Protein AF-A0A951BDI0-F1 (afdb_monomer)

Sequence (174 aa):
AATGQIALEPLALFLIIFLWTPAHFWALALNRRDDYARAGVPMLPVVAGRAATTWQILVYSVLLVLASELPWALGFAGVIYGVIAAICGALFLLLAHQLNKSGANRLAAHRLFLFSISYLFVLFAALLIDHGGGSFPRTPAPHAGRSGGRVHAEALPGTVRGASGLPNLSTREV

Structure (mmCIF, N/CA/C/O backbone):
data_AF-A0A951BDI0-F1
#
_entry.id   AF-A0A951BDI0-F1
#
loop_
_atom_site.group_PDB
_atom_site.id
_atom_site.type_symbol
_atom_site.label_atom_id
_atom_site.label_alt_id
_atom_site.label_comp_id
_atom_site.label_asym_id
_atom_site.label_entity_id
_atom_site.label_seq_id
_atom_site.pdbx_PDB_ins_code
_atom_site.Cartn_x
_atom_site.Cartn_y
_atom_site.Cartn_z
_atom_site.occupancy
_atom_site.B_iso_or_equiv
_atom_site.auth_seq_id
_atom_site.auth_comp_id
_atom_site.auth_asym_id
_atom_site.auth_atom_id
_atom_site.pdbx_PDB_model_num
ATOM 1 N N . ALA A 1 1 ? 6.301 24.844 -25.151 1.00 37.22 1 ALA A N 1
ATOM 2 C CA . ALA A 1 1 ? 4.945 24.291 -24.979 1.00 37.22 1 ALA A CA 1
ATOM 3 C C . ALA A 1 1 ? 5.070 23.005 -24.177 1.00 37.22 1 ALA A C 1
ATOM 5 O O . ALA A 1 1 ? 5.854 22.155 -24.578 1.00 37.22 1 ALA A O 1
ATOM 6 N N . ALA A 1 2 ? 4.392 22.894 -23.032 1.00 43.22 2 ALA A N 1
ATOM 7 C CA . ALA A 1 2 ? 4.310 21.632 -22.301 1.00 43.22 2 ALA A CA 1
ATOM 8 C C . ALA A 1 2 ? 3.505 20.660 -23.171 1.00 43.22 2 ALA A C 1
ATOM 10 O O . ALA A 1 2 ? 2.334 20.903 -23.453 1.00 43.22 2 ALA A O 1
ATOM 11 N N . THR A 1 3 ? 4.167 19.643 -23.708 1.00 46.47 3 THR A N 1
ATOM 12 C CA . THR A 1 3 ? 3.560 18.635 -24.576 1.00 46.47 3 THR A CA 1
ATOM 13 C C . THR A 1 3 ? 2.371 17.999 -23.867 1.00 46.47 3 THR A C 1
ATOM 15 O O . THR A 1 3 ? 2.527 17.393 -22.813 1.00 46.47 3 THR A O 1
ATOM 18 N N . GLY A 1 4 ? 1.184 18.123 -24.466 1.00 53.56 4 GLY A N 1
ATOM 19 C CA . GLY A 1 4 ? -0.064 17.467 -24.062 1.00 53.56 4 GLY A CA 1
ATOM 20 C C . GLY A 1 4 ? -0.060 15.953 -24.287 1.00 53.56 4 GLY A C 1
ATOM 21 O O . GLY A 1 4 ? -1.068 15.389 -24.696 1.00 53.56 4 GLY A O 1
ATOM 22 N N . GLN A 1 5 ? 1.075 15.301 -24.048 1.00 51.34 5 GLN A N 1
ATOM 23 C CA . GLN A 1 5 ? 1.160 13.861 -23.886 1.00 51.34 5 GLN A CA 1
ATOM 24 C C . GLN A 1 5 ? 1.387 13.624 -22.404 1.00 51.34 5 GLN A C 1
ATOM 26 O O . GLN A 1 5 ? 2.426 13.996 -21.864 1.00 51.34 5 GLN A O 1
ATOM 31 N N . ILE A 1 6 ? 0.383 13.069 -21.731 1.00 56.72 6 ILE A N 1
ATOM 32 C CA . ILE A 1 6 ? 0.541 12.589 -20.363 1.00 56.72 6 ILE A CA 1
ATOM 33 C C . ILE A 1 6 ? 1.615 11.504 -20.435 1.00 56.72 6 ILE A C 1
ATOM 35 O O . ILE A 1 6 ? 1.340 10.392 -20.880 1.00 56.72 6 ILE A O 1
ATOM 39 N N . ALA A 1 7 ? 2.851 11.845 -20.071 1.00 72.00 7 ALA A N 1
ATOM 40 C CA . ALA A 1 7 ? 3.895 10.851 -19.923 1.00 72.00 7 ALA A CA 1
ATOM 41 C C . ALA A 1 7 ? 3.408 9.864 -18.853 1.00 72.00 7 ALA A C 1
ATOM 43 O O . ALA A 1 7 ? 3.087 10.250 -17.725 1.00 72.00 7 ALA A O 1
ATOM 44 N N . LEU A 1 8 ? 3.264 8.596 -19.241 1.00 80.81 8 LEU A N 1
ATOM 45 C CA . LEU A 1 8 ? 2.748 7.540 -18.365 1.00 80.81 8 LEU A CA 1
ATOM 46 C C . LEU A 1 8 ? 3.679 7.304 -17.161 1.00 80.81 8 LEU A C 1
ATOM 48 O O . LEU A 1 8 ? 3.227 6.847 -16.115 1.00 80.81 8 LEU A O 1
ATOM 52 N N . GLU A 1 9 ? 4.947 7.695 -17.290 1.00 80.06 9 GLU A N 1
ATOM 53 C CA . GLU A 1 9 ? 5.981 7.668 -16.253 1.00 80.06 9 GLU A CA 1
ATOM 54 C C . GLU A 1 9 ? 5.590 8.495 -14.999 1.00 80.06 9 GLU A C 1
ATOM 56 O O . GLU A 1 9 ? 5.376 7.885 -13.946 1.00 80.06 9 GLU A O 1
ATOM 61 N N . PRO A 1 10 ? 5.405 9.839 -15.050 1.00 85.31 10 PRO A N 1
ATOM 62 C CA . PRO A 1 10 ? 4.902 10.614 -13.913 1.00 85.31 10 PRO A CA 1
ATOM 63 C C . PRO A 1 10 ? 3.567 10.122 -13.356 1.00 85.31 10 PRO A C 1
ATOM 65 O O . PRO A 1 10 ? 3.342 10.213 -12.150 1.00 85.31 10 PRO A O 1
ATOM 68 N N . LEU A 1 11 ? 2.677 9.611 -14.213 1.00 87.56 11 LEU A N 1
ATOM 69 C CA . LEU A 1 11 ? 1.366 9.123 -13.787 1.00 87.56 11 LEU A CA 1
ATOM 70 C C . LEU A 1 11 ? 1.485 7.858 -12.926 1.00 87.56 11 LEU A C 1
ATOM 72 O O . LEU A 1 11 ? 0.799 7.749 -11.909 1.00 87.56 11 LEU A O 1
ATOM 76 N N . ALA A 1 12 ? 2.376 6.932 -13.288 1.00 86.88 12 ALA A N 1
ATOM 77 C CA . ALA A 1 12 ? 2.647 5.739 -12.492 1.00 86.88 12 ALA A CA 1
ATOM 78 C C . ALA A 1 12 ? 3.231 6.106 -11.117 1.00 86.88 12 ALA A C 1
ATOM 80 O O . ALA A 1 12 ? 2.750 5.623 -10.093 1.00 86.88 12 ALA A O 1
ATOM 81 N N . LEU A 1 13 ? 4.206 7.022 -11.071 1.00 87.06 13 LEU A N 1
ATOM 82 C CA . LEU A 1 13 ? 4.796 7.495 -9.810 1.00 87.06 13 LEU A CA 1
ATOM 83 C C . LEU A 1 13 ? 3.769 8.219 -8.933 1.00 87.06 13 LEU A C 1
ATOM 85 O O . LEU A 1 13 ? 3.711 7.990 -7.721 1.00 87.06 13 LEU A O 1
ATOM 89 N N . PHE A 1 14 ? 2.924 9.051 -9.547 1.00 89.81 14 PHE A N 1
ATOM 90 C CA . PHE A 1 14 ? 1.808 9.697 -8.869 1.00 89.81 14 PHE A CA 1
ATOM 91 C C . PHE A 1 14 ? 0.864 8.664 -8.246 1.00 89.81 14 PHE A C 1
ATOM 93 O O . PHE A 1 14 ? 0.521 8.789 -7.072 1.00 89.81 14 PHE A O 1
ATOM 100 N N . LEU A 1 15 ? 0.492 7.619 -8.992 1.00 90.31 15 LEU A N 1
ATOM 101 C CA . LEU A 1 15 ? -0.395 6.563 -8.507 1.00 90.31 15 LEU A CA 1
ATOM 102 C C . LEU A 1 15 ? 0.221 5.786 -7.333 1.00 90.31 15 LEU A C 1
ATOM 104 O O . LEU A 1 15 ? -0.471 5.532 -6.346 1.00 90.31 15 LEU A O 1
ATOM 108 N N . ILE A 1 16 ? 1.517 5.462 -7.403 1.00 90.12 16 ILE A N 1
ATOM 109 C CA . ILE A 1 16 ? 2.249 4.789 -6.318 1.00 90.12 16 ILE A CA 1
ATOM 110 C C . ILE A 1 16 ? 2.187 5.627 -5.037 1.00 90.12 16 ILE A C 1
ATOM 112 O O . ILE A 1 16 ? 1.784 5.119 -3.991 1.00 90.12 16 ILE A O 1
ATOM 116 N N . ILE A 1 17 ? 2.534 6.916 -5.108 1.00 91.00 17 ILE A N 1
ATOM 117 C CA . ILE A 1 17 ? 2.498 7.805 -3.938 1.00 91.00 17 ILE A CA 1
ATOM 118 C C . ILE A 1 17 ? 1.073 7.971 -3.416 1.00 91.00 17 ILE A C 1
ATOM 120 O O . ILE A 1 17 ? 0.842 7.837 -2.214 1.00 91.00 17 ILE A O 1
ATOM 124 N N . PHE A 1 18 ? 0.117 8.201 -4.315 1.00 91.12 18 PHE A N 1
ATOM 125 C CA . PHE A 1 18 ? -1.283 8.397 -3.967 1.00 91.12 18 PHE A CA 1
ATOM 126 C C . PHE A 1 18 ? -1.882 7.190 -3.239 1.00 91.12 18 PHE A C 1
ATOM 128 O O . PHE A 1 18 ? -2.622 7.372 -2.276 1.00 91.12 18 PHE A O 1
ATOM 135 N N . LEU A 1 19 ? -1.556 5.964 -3.657 1.00 90.12 19 LEU A N 1
ATOM 136 C CA . LEU A 1 19 ? -2.021 4.738 -2.998 1.00 90.12 19 LEU A CA 1
ATOM 137 C C . LEU A 1 19 ? -1.240 4.425 -1.715 1.00 90.12 19 LEU A C 1
ATOM 139 O O . LEU A 1 19 ? -1.809 3.891 -0.760 1.00 90.12 19 LEU A O 1
ATOM 143 N N . TRP A 1 20 ? 0.044 4.780 -1.666 1.00 90.81 20 TRP A N 1
ATOM 144 C CA . TRP A 1 20 ? 0.897 4.582 -0.495 1.00 90.81 20 TRP A CA 1
ATOM 145 C C . TRP A 1 20 ? 0.483 5.463 0.690 1.00 90.81 20 TRP A C 1
ATOM 147 O O . TRP A 1 20 ? 0.426 4.979 1.822 1.00 90.81 20 TRP A O 1
ATOM 157 N N . THR A 1 21 ? 0.158 6.735 0.447 1.00 89.12 21 THR A N 1
ATOM 158 C CA . THR A 1 21 ? -0.196 7.708 1.492 1.00 89.12 21 THR A CA 1
ATOM 159 C C . THR A 1 21 ? -1.328 7.239 2.427 1.00 89.12 21 THR A C 1
ATOM 161 O O . THR A 1 21 ? -1.107 7.216 3.643 1.00 89.12 21 THR A O 1
ATOM 164 N N . PRO A 1 22 ? -2.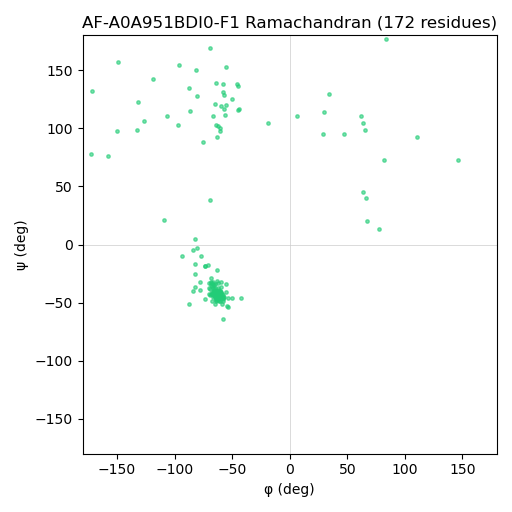518 6.830 1.939 1.00 84.31 22 PRO A N 1
ATOM 165 C CA . PRO A 1 22 ? -3.601 6.371 2.805 1.00 84.31 22 PRO A CA 1
ATOM 166 C C . PRO A 1 22 ? -3.234 5.085 3.554 1.00 84.31 22 PRO A C 1
ATOM 168 O O . PRO A 1 22 ? -3.424 5.021 4.769 1.00 84.31 22 PRO A O 1
ATOM 171 N N . ALA A 1 23 ? -2.628 4.096 2.883 1.00 84.44 23 ALA A N 1
ATOM 172 C CA . ALA A 1 23 ? -2.215 2.843 3.522 1.00 84.44 23 ALA A CA 1
ATOM 173 C C . ALA A 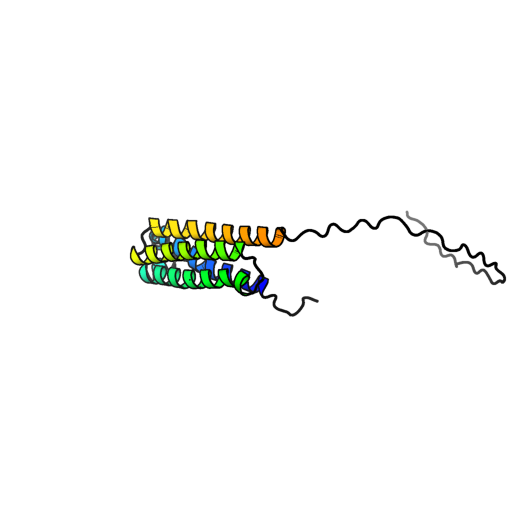1 23 ? -1.220 3.078 4.675 1.00 84.44 23 ALA A C 1
ATOM 175 O O . ALA A 1 23 ? -1.351 2.492 5.754 1.00 84.44 23 ALA A O 1
ATOM 176 N N . HIS A 1 24 ? -0.254 3.974 4.465 1.00 86.69 24 HIS A N 1
ATOM 177 C CA . HIS A 1 24 ? 0.757 4.342 5.450 1.00 86.69 24 HIS A CA 1
ATOM 178 C C . HIS A 1 24 ? 0.161 5.098 6.646 1.00 86.69 24 HIS A C 1
ATOM 180 O O . HIS A 1 24 ? 0.405 4.733 7.803 1.00 86.69 24 HIS A O 1
ATOM 186 N N . PHE A 1 25 ? -0.659 6.123 6.393 1.00 87.19 25 PHE A N 1
ATOM 187 C CA . PHE A 1 25 ? -1.272 6.904 7.468 1.00 87.19 25 PHE A CA 1
ATOM 188 C C . PHE A 1 25 ? -2.232 6.075 8.314 1.00 87.19 25 PHE A C 1
ATOM 190 O O . PHE A 1 25 ? -2.251 6.221 9.538 1.00 87.19 25 PHE A O 1
ATOM 197 N N . TRP A 1 26 ? -2.992 5.167 7.707 1.00 86.69 26 TRP A N 1
ATOM 198 C CA . TRP A 1 26 ? -3.885 4.291 8.458 1.00 86.69 26 TRP A CA 1
ATOM 199 C C . TRP A 1 26 ? -3.132 3.293 9.331 1.00 86.69 26 TRP A C 1
ATOM 201 O O . TRP A 1 26 ? -3.560 3.049 10.460 1.00 86.69 26 TRP A O 1
ATOM 211 N N . ALA A 1 27 ? -1.983 2.779 8.879 1.00 85.62 27 ALA A N 1
ATOM 212 C CA . ALA A 1 27 ? -1.119 1.943 9.711 1.00 85.62 27 ALA A CA 1
ATOM 213 C C . ALA A 1 27 ? -0.591 2.711 10.942 1.00 85.62 27 ALA A C 1
ATOM 215 O O . ALA A 1 27 ? -0.623 2.186 12.061 1.00 85.62 27 ALA A O 1
ATOM 216 N N . LEU A 1 28 ? -0.185 3.976 10.769 1.00 86.19 28 LEU A N 1
ATOM 217 C CA . LEU A 1 28 ? 0.223 4.849 11.877 1.00 86.19 28 LEU A CA 1
ATOM 218 C C . LEU A 1 28 ? -0.939 5.139 12.839 1.00 86.19 28 LEU A C 1
ATOM 220 O O . LEU A 1 28 ? -0.778 5.052 14.061 1.00 86.19 28 LEU A O 1
ATOM 224 N N . ALA A 1 29 ? -2.114 5.445 12.289 1.00 85.31 29 ALA A N 1
ATOM 225 C CA . ALA A 1 29 ? -3.324 5.711 13.056 1.00 85.31 29 ALA A CA 1
ATOM 226 C C . ALA A 1 29 ? -3.767 4.485 13.870 1.00 85.31 29 ALA A C 1
ATOM 228 O O . ALA A 1 29 ? -4.252 4.633 14.989 1.00 85.31 29 ALA A O 1
ATOM 229 N N . LEU A 1 30 ? -3.542 3.272 13.356 1.00 85.00 30 LEU A N 1
ATOM 230 C CA . LEU A 1 30 ? -3.765 2.024 14.086 1.00 85.00 30 LEU A CA 1
ATOM 231 C C . LEU A 1 30 ? -2.835 1.909 15.306 1.00 85.00 30 LEU A C 1
ATOM 233 O O . LEU A 1 30 ? -3.270 1.515 16.388 1.00 85.00 30 LEU A O 1
ATOM 237 N N . ASN A 1 31 ? -1.558 2.267 15.134 1.00 84.69 31 ASN A N 1
ATOM 238 C CA . ASN A 1 31 ? -0.533 2.174 16.176 1.00 84.69 31 ASN A CA 1
ATOM 239 C C . ASN A 1 31 ? -0.727 3.202 17.307 1.00 84.69 31 ASN A C 1
ATOM 241 O O . ASN A 1 31 ? -0.415 2.908 18.462 1.00 84.69 31 ASN A O 1
ATOM 245 N N . ARG A 1 32 ? -1.245 4.395 16.987 1.00 82.94 32 ARG A N 1
ATOM 246 C CA . ARG A 1 32 ? -1.521 5.482 17.951 1.00 82.94 32 ARG A CA 1
ATOM 247 C C . ARG A 1 32 ? -3.010 5.731 18.195 1.00 82.94 32 ARG A C 1
ATOM 249 O O . ARG A 1 32 ? -3.393 6.799 18.662 1.00 82.94 32 ARG A O 1
ATOM 256 N N . ARG A 1 33 ? -3.862 4.742 17.912 1.00 82.44 33 ARG A N 1
ATOM 257 C CA . ARG A 1 33 ? -5.324 4.860 18.038 1.00 82.44 33 ARG A CA 1
ATOM 258 C C . ARG A 1 33 ? -5.754 5.421 19.391 1.00 82.44 33 ARG A C 1
ATOM 260 O O . ARG A 1 33 ? -6.606 6.299 19.427 1.00 82.44 33 ARG A O 1
ATOM 267 N N . ASP A 1 34 ? -5.178 4.917 20.479 1.00 81.50 34 ASP A N 1
ATOM 268 C CA . ASP A 1 34 ? -5.585 5.301 21.834 1.00 81.50 34 ASP A CA 1
ATOM 269 C C . ASP A 1 34 ? -5.211 6.757 22.140 1.00 81.50 34 ASP A C 1
ATOM 271 O O . ASP A 1 34 ? -5.958 7.456 22.816 1.00 81.50 34 ASP A O 1
ATOM 275 N N . ASP A 1 35 ? -4.099 7.249 21.588 1.00 82.88 35 ASP A N 1
ATOM 276 C CA . ASP A 1 35 ? -3.713 8.658 21.690 1.00 82.88 35 ASP A CA 1
ATOM 277 C C . ASP A 1 35 ? -4.670 9.554 20.893 1.00 82.88 35 ASP A C 1
ATOM 279 O O . ASP A 1 35 ? -5.117 10.578 21.406 1.00 82.88 35 ASP A O 1
ATOM 283 N N . TYR A 1 36 ? -5.055 9.137 19.681 1.00 81.38 36 TYR A N 1
ATOM 284 C CA . TYR A 1 36 ? -6.031 9.864 18.860 1.00 81.38 36 TYR A CA 1
ATOM 285 C C . TYR A 1 36 ? -7.435 9.866 19.469 1.00 81.38 36 TYR A C 1
ATOM 287 O O . TYR A 1 36 ? -8.114 10.890 19.425 1.00 81.38 36 TYR A O 1
ATOM 295 N N . ALA A 1 37 ? -7.850 8.756 20.085 1.00 81.50 37 ALA A N 1
ATOM 296 C CA . ALA A 1 37 ? -9.121 8.656 20.791 1.00 81.50 37 ALA A CA 1
ATOM 297 C C . ALA A 1 37 ? -9.159 9.584 22.015 1.00 81.50 37 ALA A C 1
ATOM 299 O O . ALA A 1 37 ? -10.137 10.304 22.195 1.00 81.50 37 ALA A O 1
ATOM 300 N N . ARG A 1 38 ? -8.082 9.631 22.816 1.00 84.38 38 ARG A N 1
ATOM 301 C CA . ARG A 1 38 ? -7.975 10.577 23.943 1.00 84.38 38 ARG A CA 1
ATOM 302 C C . ARG A 1 38 ? -7.944 12.037 23.491 1.00 84.38 38 ARG A C 1
ATOM 304 O O . ARG A 1 38 ? -8.459 12.894 24.197 1.00 84.38 38 ARG A O 1
ATOM 311 N N . ALA A 1 39 ? -7.337 12.318 22.340 1.00 82.88 39 ALA A N 1
ATOM 312 C CA . ALA A 1 39 ? -7.258 13.661 21.770 1.00 82.88 39 ALA A CA 1
ATOM 313 C C . ALA A 1 39 ? -8.533 14.093 21.020 1.00 82.88 39 ALA A C 1
ATOM 315 O O . ALA A 1 39 ? -8.588 15.214 20.521 1.00 82.88 39 ALA A O 1
ATOM 316 N N . GLY A 1 40 ? -9.539 13.219 20.898 1.00 78.56 40 GLY A N 1
ATOM 317 C CA . GLY A 1 40 ? -10.778 13.517 20.175 1.00 78.56 40 GLY A CA 1
ATOM 318 C C . GLY A 1 40 ? -10.599 13.683 18.662 1.00 78.56 40 GLY A C 1
ATOM 319 O O . GLY A 1 40 ? -11.446 14.296 18.018 1.00 78.56 40 GLY A O 1
ATOM 320 N N . VAL A 1 41 ? -9.514 13.159 18.077 1.00 79.56 41 VAL A N 1
ATOM 321 C CA . VAL A 1 41 ? -9.243 13.278 16.637 1.00 79.56 41 VAL A CA 1
ATOM 322 C C . VAL A 1 41 ? -9.941 12.133 15.890 1.00 79.56 41 VAL A C 1
ATOM 324 O O . VAL A 1 41 ? -9.561 10.969 16.071 1.00 79.56 41 VAL A O 1
ATOM 327 N N . PRO A 1 42 ? -10.934 12.420 15.025 1.00 74.81 42 PRO A N 1
ATOM 328 C CA . PRO A 1 42 ? -11.659 11.392 14.289 1.00 74.81 42 PRO A CA 1
ATOM 329 C C . PRO A 1 42 ? -10.798 10.853 13.140 1.00 74.81 42 PRO A C 1
ATOM 331 O O . PRO A 1 42 ? -10.847 11.335 12.012 1.00 74.81 42 PRO A O 1
ATOM 334 N N . MET A 1 43 ? -9.990 9.833 13.424 1.00 78.25 43 MET A N 1
ATOM 335 C CA . MET A 1 43 ? -9.292 9.050 12.399 1.00 78.25 43 MET A CA 1
ATOM 336 C C . MET A 1 43 ? -10.072 7.775 12.066 1.00 78.25 43 MET A C 1
ATOM 338 O O . MET A 1 43 ? -10.774 7.236 12.919 1.00 78.25 43 MET A O 1
ATOM 342 N N . LEU A 1 44 ? -9.902 7.237 10.854 1.00 75.56 44 LEU A N 1
ATOM 343 C CA . LEU A 1 44 ? -10.529 5.983 10.398 1.00 75.56 44 LEU A CA 1
ATOM 344 C C . LEU A 1 44 ? -10.535 4.839 11.444 1.00 75.56 44 LEU A C 1
ATOM 346 O O . LEU A 1 44 ? -11.607 4.292 11.698 1.00 75.56 44 LEU A O 1
ATOM 350 N N . PRO A 1 45 ? -9.431 4.527 12.154 1.00 71.88 45 PRO A N 1
ATOM 351 C CA . PRO A 1 45 ? -9.441 3.496 13.202 1.00 71.88 45 PRO A CA 1
ATOM 352 C C . PRO A 1 45 ? -10.187 3.856 14.492 1.00 71.88 45 PRO A C 1
ATOM 354 O O . PRO A 1 45 ? -10.503 2.962 15.287 1.00 71.88 45 PRO A O 1
ATOM 357 N N . VAL A 1 46 ? -10.456 5.138 14.727 1.00 72.81 46 VAL A N 1
ATOM 358 C CA . VAL A 1 46 ? -11.277 5.628 15.843 1.00 72.81 46 VAL A CA 1
ATOM 359 C C . VAL A 1 46 ? -12.761 5.563 15.472 1.00 72.81 46 VAL A C 1
ATOM 361 O O . VAL A 1 46 ? -13.558 5.132 16.297 1.00 72.81 46 VAL A O 1
ATOM 364 N N . VAL A 1 47 ? -13.115 5.903 14.226 1.00 78.25 47 VAL A N 1
ATOM 365 C CA . VAL A 1 47 ? -14.511 6.000 13.756 1.00 78.25 47 VAL A CA 1
ATOM 366 C C . VAL A 1 47 ? -15.058 4.665 13.231 1.00 78.25 47 VAL A C 1
ATOM 368 O O . VAL A 1 47 ? -16.117 4.224 13.659 1.00 78.25 47 VAL A O 1
ATOM 371 N N . ALA A 1 48 ? -14.338 3.999 12.324 1.00 79.69 48 ALA A N 1
ATOM 372 C CA . ALA A 1 48 ? -14.763 2.744 11.686 1.00 79.69 48 ALA A CA 1
ATOM 373 C C . ALA A 1 48 ? -14.237 1.489 12.408 1.00 79.69 48 ALA A C 1
ATOM 375 O O . ALA A 1 48 ? -14.628 0.361 12.109 1.00 79.69 48 ALA A O 1
ATOM 376 N N . GLY A 1 49 ? -13.327 1.678 13.366 1.00 83.00 49 GLY A N 1
ATOM 377 C CA . GLY A 1 49 ? -12.731 0.604 14.144 1.00 83.00 49 GLY A CA 1
ATOM 378 C C . GLY A 1 49 ? -11.538 -0.079 13.471 1.00 83.00 49 GLY A C 1
ATOM 379 O O . GLY A 1 49 ? -11.124 0.214 12.346 1.00 83.00 49 GLY A O 1
ATOM 380 N N . ARG A 1 50 ? -10.949 -1.014 14.221 1.00 84.00 50 ARG A N 1
ATOM 381 C CA . ARG A 1 50 ? -9.714 -1.720 13.852 1.00 84.00 50 ARG A CA 1
ATOM 382 C C . ARG A 1 50 ? -9.879 -2.576 12.598 1.00 84.00 50 ARG A C 1
ATOM 384 O O . ARG A 1 50 ? -9.069 -2.447 11.691 1.00 84.00 50 ARG A O 1
ATOM 391 N N . ALA A 1 51 ? -10.934 -3.389 12.537 1.00 83.19 51 ALA A N 1
ATOM 392 C CA . ALA A 1 51 ? -11.164 -4.336 11.444 1.00 83.19 51 ALA A CA 1
ATOM 393 C C . ALA A 1 51 ? -11.390 -3.642 10.090 1.00 83.19 51 ALA A C 1
ATOM 395 O O . ALA A 1 51 ? -10.804 -4.036 9.086 1.00 83.19 51 ALA A O 1
ATOM 396 N N . ALA A 1 52 ? -12.183 -2.565 10.064 1.00 85.56 52 ALA A N 1
ATOM 397 C CA . ALA A 1 52 ? -12.396 -1.786 8.846 1.00 85.56 52 ALA A CA 1
ATOM 398 C C . ALA A 1 52 ? -11.089 -1.144 8.355 1.00 85.56 52 ALA A C 1
ATOM 400 O O . ALA A 1 52 ? -10.792 -1.156 7.162 1.00 85.56 52 ALA A O 1
ATOM 401 N N . THR A 1 53 ? -10.270 -0.641 9.282 1.00 86.19 53 THR A N 1
ATOM 402 C CA . THR A 1 53 ? -8.996 0.000 8.940 1.00 86.19 53 THR A CA 1
ATOM 403 C C . THR A 1 53 ? -7.970 -1.011 8.431 1.00 86.19 53 THR A C 1
ATOM 405 O O . THR A 1 53 ? -7.303 -0.746 7.436 1.00 86.19 53 THR A O 1
ATOM 408 N N . THR A 1 54 ? -7.853 -2.193 9.050 1.00 87.38 54 THR A N 1
ATOM 409 C CA . THR A 1 54 ? -6.949 -3.247 8.553 1.00 87.38 54 THR A CA 1
ATOM 410 C C . THR A 1 54 ? -7.380 -3.785 7.197 1.00 87.38 54 THR A C 1
ATOM 412 O O . THR A 1 54 ? -6.523 -4.073 6.363 1.00 87.38 54 THR A O 1
ATOM 415 N N . TRP A 1 55 ? -8.689 -3.867 6.948 1.00 88.19 55 TRP A N 1
ATOM 416 C CA . TRP A 1 55 ? -9.216 -4.243 5.641 1.00 88.19 55 TRP A CA 1
ATOM 417 C C . TRP A 1 55 ? -8.858 -3.219 4.563 1.00 88.19 55 TRP A C 1
ATOM 419 O O . TRP A 1 55 ? -8.334 -3.587 3.514 1.00 88.19 55 TRP A O 1
ATOM 429 N N . GLN A 1 56 ? -9.067 -1.929 4.836 1.00 89.06 56 GLN A N 1
ATOM 430 C CA . GLN A 1 56 ? -8.677 -0.870 3.909 1.00 89.06 56 GLN A CA 1
ATOM 431 C C . GLN A 1 56 ? -7.165 -0.864 3.663 1.00 89.06 56 GLN A C 1
ATOM 433 O O . GLN A 1 56 ? -6.741 -0.822 2.513 1.00 89.06 56 GLN A O 1
ATOM 438 N N . ILE A 1 57 ? -6.343 -1.003 4.706 1.00 88.75 57 ILE A N 1
ATOM 439 C CA . ILE A 1 57 ? -4.890 -1.144 4.548 1.00 88.75 57 ILE A CA 1
ATOM 440 C C . ILE A 1 57 ? -4.561 -2.293 3.590 1.00 88.75 57 ILE A C 1
ATOM 442 O O . ILE A 1 57 ? -3.753 -2.106 2.685 1.00 88.75 57 ILE A O 1
ATOM 446 N N . LEU A 1 58 ? -5.196 -3.458 3.741 1.00 90.12 58 LEU A N 1
ATOM 447 C CA . LEU A 1 58 ? -4.961 -4.613 2.874 1.00 90.12 58 LEU A CA 1
ATOM 448 C C . LEU A 1 58 ? -5.358 -4.339 1.417 1.00 90.12 58 LEU A C 1
ATOM 450 O O . LEU A 1 58 ? -4.570 -4.620 0.517 1.00 90.12 58 LEU A O 1
ATOM 454 N N . VAL A 1 59 ? -6.526 -3.739 1.179 1.00 92.00 59 VAL A N 1
ATOM 455 C CA . VAL A 1 59 ? -6.983 -3.376 -0.175 1.00 92.00 59 VAL A CA 1
ATOM 456 C C . VAL A 1 59 ? -6.010 -2.400 -0.837 1.00 92.00 59 VAL A C 1
ATOM 458 O O . VAL A 1 59 ? -5.559 -2.642 -1.955 1.00 92.00 59 VAL A O 1
ATOM 461 N N . TYR A 1 60 ? -5.622 -1.332 -0.139 1.00 90.19 60 TYR A N 1
ATOM 462 C CA . TYR A 1 60 ? -4.677 -0.358 -0.685 1.00 90.19 60 TYR A CA 1
ATOM 463 C C . TYR A 1 60 ? -3.270 -0.938 -0.842 1.00 90.19 60 TYR A C 1
ATOM 465 O O . TYR A 1 60 ? -2.560 -0.536 -1.754 1.00 90.19 60 TYR A O 1
ATOM 473 N N . SER A 1 61 ? -2.881 -1.914 -0.018 1.00 90.81 61 SER A N 1
ATOM 474 C CA . 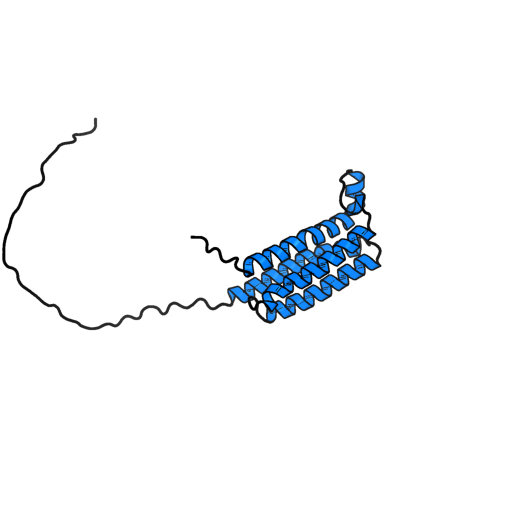SER A 1 61 ? -1.619 -2.644 -0.181 1.00 90.81 61 SER A CA 1
ATOM 475 C C . SER A 1 61 ? -1.588 -3.426 -1.491 1.00 90.81 61 SER A C 1
ATOM 477 O O . SER A 1 61 ? -0.595 -3.373 -2.207 1.00 90.81 61 SER A O 1
ATOM 479 N N . VAL A 1 62 ? -2.685 -4.108 -1.836 1.00 92.88 62 VAL A N 1
ATOM 480 C CA . VAL A 1 62 ? -2.822 -4.808 -3.124 1.00 92.88 62 VAL A CA 1
ATOM 481 C C . VAL A 1 62 ? -2.758 -3.822 -4.283 1.00 92.88 62 VAL A C 1
ATOM 483 O O . VAL A 1 62 ? -1.986 -4.031 -5.215 1.00 92.88 62 VAL A O 1
ATOM 486 N N . LEU A 1 63 ? -3.512 -2.724 -4.207 1.00 93.25 63 LEU A N 1
ATOM 487 C CA . LEU A 1 63 ? -3.487 -1.690 -5.243 1.00 93.25 63 LEU A CA 1
ATOM 488 C C . LEU A 1 63 ? -2.097 -1.063 -5.398 1.00 93.25 63 LEU A C 1
ATOM 490 O O . LEU A 1 63 ? -1.664 -0.828 -6.521 1.00 93.25 63 LEU A O 1
ATOM 494 N N . LEU A 1 64 ? -1.389 -0.822 -4.292 1.00 91.75 64 LEU A N 1
ATOM 495 C CA . LEU A 1 64 ? -0.036 -0.274 -4.302 1.00 91.75 64 LEU A CA 1
ATOM 496 C C . LEU A 1 64 ? 0.945 -1.214 -5.006 1.00 91.75 64 LEU A C 1
ATOM 498 O O . LEU A 1 64 ? 1.730 -0.741 -5.820 1.00 91.75 64 LEU A O 1
ATOM 502 N N . VAL A 1 65 ? 0.883 -2.520 -4.724 1.00 92.00 65 VAL A N 1
ATOM 503 C CA . VAL A 1 65 ? 1.736 -3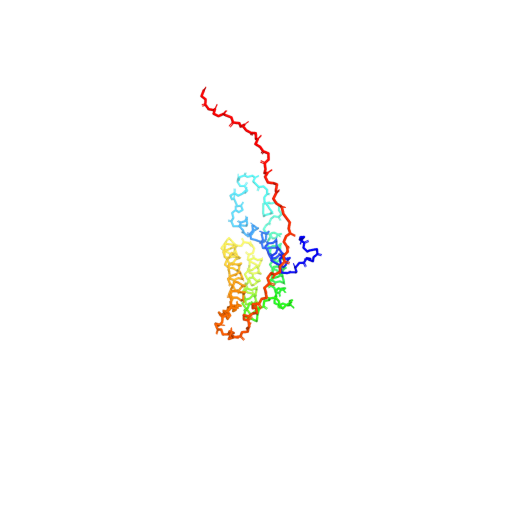.515 -5.395 1.00 92.00 65 VAL A CA 1
ATOM 504 C C . VAL A 1 65 ? 1.453 -3.542 -6.894 1.00 92.00 65 VAL A C 1
ATOM 506 O O . VAL A 1 65 ? 2.382 -3.461 -7.691 1.00 92.00 65 VAL A O 1
ATOM 509 N N . LEU A 1 66 ? 0.179 -3.558 -7.294 1.00 92.19 66 LEU A N 1
ATOM 510 C CA . LEU A 1 66 ? -0.192 -3.485 -8.711 1.00 92.19 66 LEU A CA 1
ATOM 511 C C . LEU A 1 66 ? 0.315 -2.193 -9.368 1.00 92.19 66 LEU A C 1
ATOM 513 O O . LEU A 1 66 ? 0.828 -2.229 -10.482 1.00 92.19 66 LEU A O 1
ATOM 517 N N . ALA A 1 67 ? 0.215 -1.060 -8.671 1.00 90.75 67 ALA A N 1
ATOM 518 C CA . ALA A 1 67 ? 0.699 0.219 -9.171 1.00 90.75 67 ALA A CA 1
ATOM 519 C C . ALA A 1 67 ? 2.231 0.277 -9.279 1.00 90.75 67 ALA A C 1
ATOM 521 O O . ALA A 1 67 ? 2.740 0.886 -10.215 1.00 90.75 67 ALA A O 1
ATOM 522 N N . SER A 1 68 ? 2.972 -0.362 -8.369 1.00 89.44 68 SER A N 1
ATOM 523 C CA . SER A 1 68 ? 4.437 -0.438 -8.450 1.00 89.44 68 SER A CA 1
ATOM 524 C C . SER A 1 68 ? 4.949 -1.390 -9.526 1.00 89.44 68 SER A C 1
ATOM 526 O O . SER A 1 68 ? 6.093 -1.260 -9.930 1.00 89.44 68 SER A O 1
ATOM 528 N N . GLU A 1 69 ? 4.127 -2.313 -10.024 1.00 89.25 69 GLU A N 1
ATOM 529 C CA . GLU A 1 69 ? 4.495 -3.149 -11.175 1.00 89.25 69 GLU A CA 1
ATOM 530 C C . GLU A 1 69 ? 4.258 -2.435 -12.517 1.00 89.25 69 GLU A C 1
ATOM 532 O O . GLU A 1 69 ? 4.823 -2.829 -13.538 1.00 89.25 69 GLU A O 1
ATOM 537 N N . LEU A 1 70 ? 3.469 -1.350 -12.543 1.00 89.00 70 LEU A N 1
ATOM 538 C CA . LEU A 1 70 ? 3.180 -0.605 -13.776 1.00 89.00 70 LEU A CA 1
ATOM 539 C C . LEU A 1 70 ? 4.435 -0.085 -14.495 1.00 89.00 70 LEU A C 1
ATOM 541 O O . LEU A 1 70 ? 4.497 -0.254 -15.712 1.00 89.00 70 LEU A O 1
ATOM 545 N N . PRO A 1 71 ? 5.441 0.519 -13.828 1.00 84.62 71 PRO A N 1
ATOM 546 C CA . PRO A 1 71 ? 6.640 0.997 -14.514 1.00 84.62 71 PRO A CA 1
ATOM 547 C C . PRO A 1 71 ? 7.395 -0.120 -15.243 1.00 84.62 71 PRO A C 1
ATOM 549 O O . PRO A 1 71 ? 7.895 0.099 -16.344 1.00 84.62 71 PRO A O 1
ATOM 552 N N . TRP A 1 72 ? 7.431 -1.326 -14.666 1.00 85.56 72 TRP A N 1
ATOM 553 C CA . TRP A 1 72 ? 8.034 -2.493 -15.307 1.00 85.56 72 TRP A CA 1
ATOM 554 C C . TRP A 1 72 ? 7.162 -3.023 -16.453 1.00 85.56 72 TRP A C 1
ATOM 556 O O . TRP A 1 72 ? 7.657 -3.224 -17.560 1.00 85.56 72 TRP A O 1
ATOM 566 N N . ALA A 1 73 ? 5.852 -3.167 -16.232 1.00 83.75 73 ALA A N 1
ATOM 567 C CA . ALA A 1 73 ? 4.909 -3.663 -17.239 1.00 83.75 73 ALA A CA 1
ATOM 568 C C . ALA A 1 73 ? 4.802 -2.754 -18.478 1.00 83.75 73 ALA A C 1
ATOM 570 O O . ALA A 1 73 ? 4.567 -3.237 -19.584 1.00 83.75 73 ALA A O 1
ATOM 571 N N . LEU A 1 74 ? 4.982 -1.443 -18.301 1.00 83.12 74 LEU A N 1
ATOM 572 C CA . LEU A 1 74 ? 4.986 -0.455 -19.382 1.00 83.12 74 LEU A CA 1
ATOM 573 C C . LEU A 1 74 ? 6.355 -0.328 -20.077 1.00 83.12 74 LEU A C 1
ATOM 575 O O . LEU A 1 74 ? 6.466 0.397 -21.063 1.00 83.12 74 LEU A O 1
ATOM 579 N N . GLY A 1 75 ? 7.387 -1.030 -19.592 1.00 77.25 75 GLY A N 1
ATOM 580 C CA . GLY A 1 75 ? 8.736 -1.010 -20.162 1.00 77.25 75 GLY A CA 1
ATOM 581 C C . GLY A 1 75 ? 9.565 0.229 -19.810 1.00 77.25 75 GLY A C 1
ATOM 582 O O . GLY A 1 75 ? 10.600 0.454 -20.433 1.00 77.25 75 GLY A O 1
ATOM 583 N N . PHE A 1 76 ? 9.132 1.027 -18.828 1.00 75.44 76 PHE A N 1
ATOM 584 C CA . PHE A 1 76 ? 9.868 2.205 -18.348 1.00 75.44 76 PHE A CA 1
ATOM 585 C C . PHE A 1 76 ? 10.958 1.858 -17.337 1.00 75.44 76 PHE A C 1
ATOM 587 O O . PHE A 1 76 ? 11.913 2.614 -17.184 1.00 75.44 76 PHE A O 1
ATOM 594 N N . ALA A 1 77 ? 10.796 0.737 -16.634 1.00 81.19 77 ALA A N 1
ATOM 595 C CA . ALA A 1 77 ? 11.740 0.250 -15.644 1.00 81.19 77 ALA A CA 1
ATOM 596 C C . ALA A 1 77 ? 12.293 -1.124 -16.042 1.00 81.19 77 ALA A C 1
ATOM 598 O O . ALA A 1 77 ? 11.576 -1.983 -16.562 1.00 81.19 77 ALA A O 1
ATOM 599 N N . GLY A 1 78 ? 13.574 -1.339 -15.775 1.00 83.19 78 GLY A N 1
ATOM 600 C CA . GLY A 1 78 ? 14.299 -2.560 -16.073 1.00 83.19 78 GLY A CA 1
ATOM 601 C C . GLY A 1 78 ? 13.864 -3.753 -15.225 1.00 83.19 78 GLY A C 1
ATOM 602 O O . GLY A 1 78 ? 13.160 -3.650 -14.218 1.00 83.19 78 GLY A O 1
ATOM 603 N N . VAL A 1 79 ? 14.345 -4.933 -15.618 1.00 85.25 79 VAL A N 1
ATOM 604 C CA . VAL A 1 79 ? 14.031 -6.211 -14.953 1.00 85.25 79 VAL A CA 1
ATOM 605 C C . VAL A 1 79 ? 14.454 -6.210 -13.479 1.00 85.25 79 VAL A C 1
ATOM 607 O O . VAL A 1 79 ? 13.783 -6.816 -12.649 1.00 85.25 79 VAL A O 1
ATOM 610 N N . ILE A 1 80 ? 15.531 -5.494 -13.132 1.00 85.69 80 ILE A N 1
ATOM 611 C CA . ILE A 1 80 ? 16.000 -5.362 -11.744 1.00 85.69 80 ILE A CA 1
ATOM 612 C C . ILE A 1 80 ? 14.928 -4.693 -10.877 1.00 85.69 80 ILE A C 1
ATOM 614 O O . ILE A 1 80 ? 14.627 -5.189 -9.791 1.00 85.69 80 ILE A O 1
ATOM 618 N N . TYR A 1 81 ? 14.321 -3.607 -11.366 1.00 88.75 81 TYR A N 1
ATOM 619 C CA . TYR A 1 81 ? 13.230 -2.935 -10.668 1.00 88.75 81 TYR A CA 1
ATOM 620 C C . TYR A 1 81 ? 12.030 -3.868 -10.488 1.00 88.75 81 TYR A C 1
ATOM 622 O O . TYR A 1 81 ? 11.558 -4.005 -9.364 1.00 88.75 81 TYR A O 1
ATOM 630 N N . GLY A 1 82 ? 11.594 -4.557 -11.550 1.00 88.25 82 GLY A N 1
ATOM 631 C CA . GLY A 1 82 ? 10.458 -5.486 -11.482 1.00 88.25 82 GLY A CA 1
ATOM 632 C C . GLY A 1 82 ? 10.664 -6.611 -10.461 1.00 88.25 82 GLY A C 1
ATOM 633 O O . GLY A 1 82 ? 9.786 -6.895 -9.654 1.00 88.25 82 GLY A O 1
ATOM 634 N N . VAL A 1 83 ? 11.860 -7.211 -10.405 1.00 90.38 83 VAL A N 1
ATOM 635 C CA . VAL A 1 83 ? 12.164 -8.262 -9.413 1.00 90.38 83 VAL A CA 1
ATOM 636 C C . VAL A 1 83 ? 12.139 -7.713 -7.983 1.00 90.38 83 VAL A C 1
ATOM 638 O O . VAL A 1 83 ? 11.580 -8.348 -7.087 1.00 90.38 83 VAL A O 1
ATOM 641 N N . ILE A 1 84 ? 12.730 -6.536 -7.754 1.00 90.81 84 ILE A N 1
ATOM 642 C CA . ILE A 1 84 ? 12.731 -5.896 -6.433 1.00 90.81 84 ILE A CA 1
ATOM 643 C C . ILE A 1 84 ? 11.301 -5.529 -6.018 1.00 90.81 84 ILE A C 1
ATOM 645 O O . ILE A 1 84 ? 10.902 -5.840 -4.894 1.00 90.81 84 ILE A O 1
ATOM 649 N N . ALA A 1 85 ? 10.527 -4.918 -6.919 1.00 90.88 85 ALA A N 1
ATOM 650 C CA . ALA A 1 85 ? 9.134 -4.546 -6.698 1.00 90.88 85 ALA A CA 1
ATOM 651 C C . ALA A 1 85 ? 8.281 -5.769 -6.343 1.00 90.88 85 ALA A C 1
ATOM 653 O O . ALA A 1 85 ? 7.590 -5.744 -5.323 1.00 90.88 85 ALA A O 1
ATOM 654 N N . ALA A 1 86 ? 8.441 -6.876 -7.069 1.00 91.69 86 ALA A N 1
ATOM 655 C CA . ALA A 1 86 ? 7.695 -8.103 -6.824 1.00 91.69 86 ALA A CA 1
ATOM 656 C C . ALA A 1 86 ? 8.012 -8.720 -5.451 1.00 91.69 86 ALA A C 1
ATOM 658 O O . ALA A 1 86 ? 7.101 -9.086 -4.701 1.00 91.69 86 ALA A O 1
ATOM 659 N N . ILE A 1 87 ? 9.295 -8.810 -5.076 1.00 93.31 87 ILE A N 1
ATOM 660 C CA . ILE A 1 87 ? 9.713 -9.362 -3.774 1.00 93.31 87 ILE A CA 1
ATOM 661 C C . ILE A 1 87 ? 9.215 -8.470 -2.636 1.00 93.31 87 ILE A C 1
ATOM 663 O O . ILE A 1 87 ? 8.586 -8.944 -1.684 1.00 93.31 87 ILE A O 1
ATOM 667 N N . CYS A 1 88 ? 9.487 -7.169 -2.728 1.00 91.31 88 CYS A N 1
ATOM 668 C CA . CYS A 1 88 ? 9.072 -6.203 -1.724 1.00 91.31 88 CYS A CA 1
ATOM 669 C C . CYS A 1 88 ? 7.541 -6.146 -1.610 1.00 91.31 88 CYS A C 1
ATOM 671 O O . CYS A 1 88 ? 7.019 -6.056 -0.497 1.00 91.31 88 CYS A O 1
ATOM 673 N N . GLY A 1 89 ? 6.825 -6.256 -2.730 1.00 91.25 89 GLY A N 1
ATOM 674 C CA . GLY A 1 89 ? 5.368 -6.239 -2.793 1.00 91.25 89 GLY A CA 1
ATOM 675 C C . GLY A 1 89 ? 4.754 -7.488 -2.170 1.00 91.25 89 GLY A C 1
ATOM 676 O O . GLY A 1 89 ? 3.846 -7.383 -1.344 1.00 91.25 89 GLY A O 1
ATOM 677 N N . ALA A 1 90 ? 5.306 -8.669 -2.454 1.00 92.94 90 ALA A N 1
ATOM 678 C CA . ALA A 1 90 ? 4.891 -9.913 -1.809 1.00 92.94 90 ALA A CA 1
ATOM 679 C C . ALA A 1 90 ? 5.071 -9.846 -0.283 1.00 92.94 90 ALA A C 1
ATOM 681 O O . ALA A 1 90 ? 4.152 -10.177 0.470 1.00 92.94 90 ALA A O 1
ATOM 682 N N . LEU A 1 91 ? 6.219 -9.347 0.189 1.00 92.56 91 LEU A N 1
ATOM 683 C CA . LEU A 1 91 ? 6.459 -9.126 1.618 1.00 92.56 91 LEU A CA 1
ATOM 684 C C . LEU A 1 91 ? 5.466 -8.116 2.215 1.00 92.56 91 LEU A C 1
ATOM 686 O O . LEU A 1 91 ? 4.927 -8.358 3.297 1.00 92.56 91 LEU A O 1
ATOM 690 N N . PHE A 1 92 ? 5.170 -7.025 1.501 1.00 89.75 92 PHE A N 1
ATOM 691 C CA . PHE A 1 92 ? 4.202 -6.012 1.929 1.00 89.75 92 PHE A CA 1
ATOM 692 C C . PHE A 1 92 ? 2.814 -6.623 2.161 1.00 89.75 92 PHE A C 1
ATOM 694 O O . PHE A 1 92 ? 2.201 -6.417 3.213 1.00 89.75 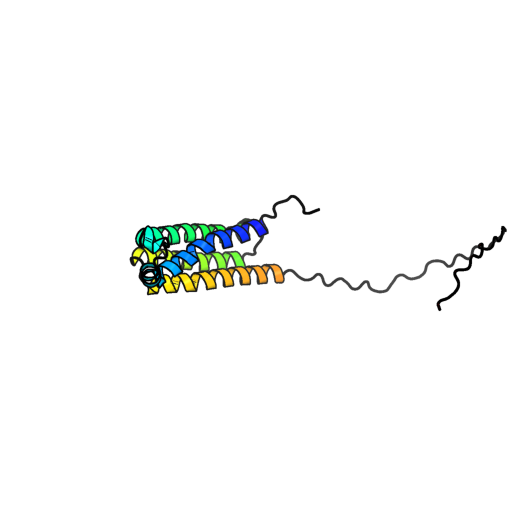92 PHE A O 1
ATOM 701 N N . LEU A 1 93 ? 2.356 -7.450 1.218 1.00 92.12 93 LEU A N 1
ATOM 702 C CA . LEU A 1 93 ? 1.074 -8.148 1.297 1.00 92.12 93 LEU A CA 1
ATOM 703 C C . LEU A 1 93 ? 1.025 -9.164 2.433 1.00 92.12 93 LEU A C 1
ATOM 705 O O . LEU A 1 93 ? 0.015 -9.242 3.134 1.00 92.12 93 LEU A O 1
ATOM 709 N N . LEU A 1 94 ? 2.110 -9.905 2.666 1.00 92.25 94 LEU A N 1
ATOM 710 C CA . LEU A 1 94 ? 2.199 -10.836 3.792 1.00 92.25 94 LEU A CA 1
ATOM 711 C C . LEU A 1 94 ? 2.071 -10.104 5.134 1.00 92.25 94 LEU A C 1
ATOM 713 O O . LEU A 1 94 ? 1.320 -10.550 6.007 1.00 92.25 94 LEU A O 1
ATOM 717 N N . LEU A 1 95 ? 2.743 -8.960 5.292 1.00 89.06 95 LEU A N 1
ATOM 718 C CA . LEU A 1 95 ? 2.639 -8.138 6.501 1.00 89.06 95 LEU A CA 1
ATOM 719 C C . LEU A 1 95 ? 1.228 -7.553 6.667 1.00 89.06 95 LEU A C 1
ATOM 721 O O . LEU A 1 95 ? 0.678 -7.595 7.771 1.00 89.06 95 LEU A O 1
ATOM 725 N N . ALA A 1 96 ? 0.619 -7.050 5.591 1.00 89.19 96 ALA A N 1
ATOM 726 C CA . ALA A 1 96 ? -0.743 -6.513 5.620 1.00 89.19 96 ALA A CA 1
ATOM 727 C C . ALA A 1 96 ? -1.776 -7.600 5.968 1.00 89.19 96 ALA A C 1
ATOM 729 O O . ALA A 1 96 ? -2.670 -7.385 6.793 1.00 89.19 96 ALA A O 1
ATOM 730 N N . HIS A 1 97 ? -1.619 -8.802 5.412 1.00 90.00 97 HIS A N 1
ATOM 731 C CA . HIS A 1 97 ? -2.458 -9.952 5.735 1.00 90.00 97 HIS A CA 1
ATOM 732 C C . HIS A 1 97 ? -2.288 -10.392 7.195 1.00 90.00 97 HIS A C 1
ATOM 734 O O . HIS A 1 97 ? -3.277 -10.625 7.897 1.00 90.00 97 HIS A O 1
ATOM 740 N N . GLN A 1 98 ? -1.049 -10.441 7.691 1.00 89.00 98 GLN A N 1
ATOM 741 C CA . GLN A 1 98 ? -0.768 -10.748 9.093 1.00 89.00 98 GLN A CA 1
ATOM 742 C C . GLN A 1 98 ? -1.380 -9.702 10.038 1.00 89.00 98 GLN A C 1
ATOM 744 O O . GLN A 1 98 ? -1.924 -10.060 11.087 1.00 89.00 98 GLN A O 1
ATOM 749 N N . LEU A 1 99 ? -1.344 -8.418 9.672 1.00 87.00 99 LEU A N 1
ATOM 750 C CA . LEU A 1 99 ? -1.991 -7.350 10.434 1.00 87.00 99 LEU A CA 1
ATOM 751 C C . LEU A 1 99 ? -3.511 -7.551 10.513 1.00 87.00 99 LEU A C 1
ATOM 753 O O . LEU A 1 99 ? -4.091 -7.424 11.594 1.00 87.00 99 LEU A O 1
ATOM 757 N N . ASN A 1 100 ? -4.138 -7.908 9.390 1.00 87.31 100 ASN A N 1
ATOM 758 C CA . ASN A 1 100 ? -5.571 -8.172 9.338 1.00 87.31 100 ASN A CA 1
ATOM 759 C C . ASN A 1 100 ? -5.955 -9.390 10.197 1.00 87.31 100 ASN A C 1
ATOM 761 O O . ASN A 1 100 ? -6.879 -9.316 11.003 1.00 87.31 100 ASN A O 1
ATOM 765 N N . LYS A 1 101 ? -5.190 -10.486 10.105 1.00 86.94 101 LYS A N 1
ATOM 766 C CA . LYS A 1 101 ? -5.436 -11.712 10.883 1.00 86.94 101 LYS A CA 1
ATOM 767 C C . LYS A 1 101 ? -5.179 -11.538 12.385 1.00 86.94 101 LYS A C 1
ATOM 769 O O . LYS A 1 101 ? -5.849 -12.164 13.197 1.00 86.94 101 LYS A O 1
ATOM 774 N N . SER A 1 102 ? -4.222 -10.692 12.764 1.00 83.69 102 SER A N 1
ATOM 775 C CA . SER A 1 102 ? -3.864 -10.437 14.169 1.00 83.69 102 SER A CA 1
ATOM 776 C C . SER A 1 102 ? -4.774 -9.429 14.882 1.00 83.69 102 SER A C 1
ATOM 778 O O . SER A 1 102 ? -4.497 -9.072 16.027 1.00 83.69 102 SER A O 1
ATOM 780 N N . GLY A 1 103 ? -5.842 -8.947 14.235 1.00 78.25 103 GLY A N 1
ATOM 781 C CA . GLY A 1 103 ? -6.808 -8.045 14.865 1.00 78.25 103 GLY A CA 1
ATOM 782 C C . GLY A 1 103 ? -6.221 -6.676 15.219 1.00 78.25 103 GLY A C 1
ATOM 783 O O . GLY A 1 103 ? -6.513 -6.131 16.289 1.00 78.25 103 GLY A O 1
ATOM 784 N N . ALA A 1 104 ? -5.387 -6.114 14.334 1.00 78.19 104 ALA A N 1
ATOM 785 C CA . ALA A 1 104 ? -4.715 -4.832 14.554 1.00 78.19 104 ALA A CA 1
ATOM 786 C C . ALA A 1 104 ? -3.736 -4.845 15.746 1.00 78.19 104 ALA A C 1
ATOM 788 O O . ALA A 1 104 ? -3.727 -3.925 16.571 1.00 78.19 104 ALA A O 1
ATOM 789 N N . ASN A 1 105 ? -2.902 -5.886 15.865 1.00 84.81 105 ASN A N 1
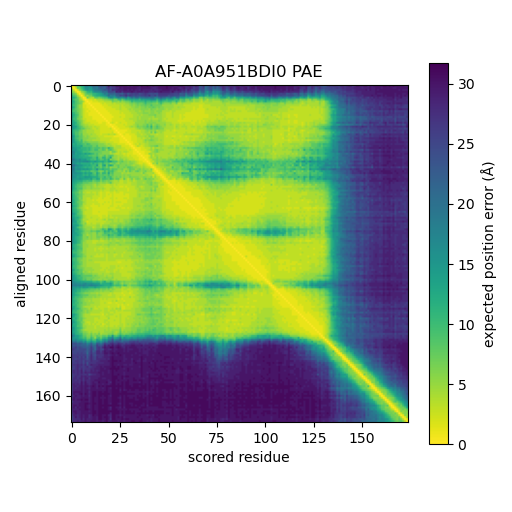ATOM 790 C CA . ASN A 1 105 ? -1.831 -5.891 16.862 1.00 84.81 105 ASN A CA 1
ATOM 791 C C . ASN A 1 105 ? -0.915 -4.669 16.649 1.00 84.81 105 ASN A C 1
ATOM 793 O O . ASN A 1 105 ? -0.426 -4.429 15.545 1.00 84.81 105 ASN A O 1
ATOM 797 N N . ARG A 1 106 ? -0.665 -3.912 17.722 1.00 80.88 106 ARG A N 1
ATOM 798 C CA . ARG A 1 106 ? 0.145 -2.689 17.711 1.00 80.88 106 ARG A CA 1
ATOM 799 C C . ARG A 1 106 ? 1.544 -2.926 17.132 1.00 80.88 106 ARG A C 1
ATOM 801 O O . ARG A 1 106 ? 2.011 -2.131 16.321 1.00 80.88 106 ARG A O 1
ATOM 808 N N . LEU A 1 107 ? 2.173 -4.057 17.467 1.00 84.31 107 LEU A N 1
ATOM 809 C CA . LEU A 1 107 ? 3.486 -4.422 16.929 1.00 84.31 107 LEU A CA 1
ATOM 810 C C . LEU A 1 107 ? 3.429 -4.704 15.420 1.00 84.31 107 LEU A C 1
ATOM 812 O O . LEU A 1 107 ? 4.307 -4.268 14.681 1.00 84.31 107 LEU A O 1
ATOM 816 N N . ALA A 1 108 ? 2.389 -5.400 14.950 1.00 84.56 108 ALA A N 1
ATOM 817 C CA . ALA A 1 108 ? 2.201 -5.674 13.526 1.00 84.56 108 ALA A CA 1
ATOM 818 C C . ALA A 1 108 ? 1.931 -4.382 12.736 1.00 84.56 108 ALA A C 1
ATOM 820 O O . ALA A 1 108 ? 2.504 -4.191 11.666 1.00 84.56 108 ALA A O 1
ATOM 821 N N . ALA A 1 109 ? 1.131 -3.465 13.293 1.00 85.50 109 ALA A N 1
ATOM 822 C CA . ALA A 1 109 ? 0.849 -2.166 12.684 1.00 85.50 109 ALA A CA 1
ATOM 823 C C . ALA A 1 109 ? 2.119 -1.316 12.557 1.00 85.50 109 ALA A C 1
ATOM 825 O O . ALA A 1 109 ? 2.385 -0.746 11.501 1.00 85.50 109 ALA A O 1
ATOM 826 N N . HIS A 1 110 ? 2.940 -1.289 13.611 1.00 86.38 110 HIS A N 1
ATOM 827 C CA . HIS A 1 110 ? 4.221 -0.589 13.603 1.00 86.38 110 HIS A CA 1
ATOM 828 C C . HIS A 1 110 ? 5.208 -1.188 12.589 1.00 86.38 110 HIS A C 1
ATOM 830 O O . HIS A 1 110 ? 5.870 -0.450 11.862 1.00 86.38 110 HIS A O 1
ATOM 836 N N . ARG A 1 111 ? 5.289 -2.523 12.498 1.00 87.06 111 ARG A N 1
ATOM 837 C CA . ARG A 1 111 ? 6.131 -3.206 11.501 1.00 87.06 111 ARG A CA 1
ATOM 838 C C . ARG A 1 111 ? 5.691 -2.889 10.076 1.00 87.06 111 ARG A C 1
ATOM 840 O O . ARG A 1 111 ? 6.548 -2.587 9.255 1.00 87.06 111 ARG A O 1
ATOM 847 N N . LEU A 1 112 ? 4.387 -2.923 9.793 1.00 88.00 112 LEU A N 1
ATOM 848 C CA . LEU A 1 112 ? 3.856 -2.576 8.474 1.00 88.00 112 LEU A CA 1
ATOM 849 C C . LEU A 1 112 ? 4.151 -1.114 8.117 1.00 88.00 112 LEU A C 1
ATOM 851 O O . LEU A 1 112 ? 4.588 -0.840 7.005 1.00 88.00 112 LEU A O 1
ATOM 855 N N . PHE A 1 113 ? 3.969 -0.195 9.067 1.00 88.62 113 PHE A N 1
ATOM 856 C CA . PHE A 1 113 ? 4.296 1.222 8.898 1.00 88.62 113 PHE A CA 1
ATOM 857 C C . PHE A 1 113 ? 5.773 1.438 8.541 1.00 88.62 113 PHE A C 1
ATOM 859 O O . PHE A 1 113 ? 6.085 2.149 7.588 1.00 88.62 113 PHE A O 1
ATOM 866 N N . LEU A 1 114 ? 6.689 0.807 9.282 1.00 88.06 114 LEU A N 1
ATOM 867 C CA . LEU A 1 114 ? 8.122 0.957 9.036 1.00 88.06 114 LEU A CA 1
ATOM 868 C C . LEU A 1 114 ? 8.531 0.294 7.714 1.00 88.06 114 LEU A C 1
ATOM 870 O O . LEU A 1 114 ? 9.319 0.841 6.949 1.00 88.06 114 LEU A O 1
ATOM 874 N N . PHE A 1 115 ? 7.940 -0.858 7.409 1.00 91.31 115 PHE A N 1
ATOM 875 C CA . PHE A 1 115 ? 8.184 -1.546 6.152 1.00 91.31 115 PHE A CA 1
ATOM 876 C C . PHE A 1 115 ? 7.645 -0.752 4.950 1.00 91.31 115 PHE A C 1
ATOM 878 O O . PHE A 1 115 ? 8.294 -0.737 3.912 1.00 91.31 115 PHE A O 1
ATOM 885 N N . SER A 1 116 ? 6.527 -0.026 5.077 1.00 89.38 116 SER A N 1
ATOM 886 C CA . SER A 1 116 ? 5.960 0.761 3.970 1.00 89.38 116 SER A CA 1
ATOM 887 C C . SER A 1 116 ? 6.836 1.941 3.549 1.00 89.38 116 SER A C 1
ATOM 889 O O . SER A 1 116 ? 6.833 2.313 2.377 1.00 89.38 116 SER A O 1
ATOM 891 N N . ILE A 1 117 ? 7.567 2.564 4.477 1.00 89.50 117 ILE A N 1
ATOM 892 C CA . ILE A 1 117 ? 8.493 3.647 4.126 1.00 89.50 117 ILE A CA 1
ATOM 893 C C . ILE A 1 117 ? 9.784 3.091 3.521 1.00 89.50 117 ILE A C 1
ATOM 895 O O . ILE A 1 117 ? 10.257 3.612 2.513 1.00 89.50 117 ILE A O 1
ATOM 899 N N . SER A 1 118 ? 10.297 1.976 4.055 1.00 91.06 118 SER A N 1
ATOM 900 C CA . SER A 1 118 ? 11.420 1.252 3.451 1.00 91.06 118 SER A CA 1
ATOM 901 C C . SER A 1 118 ? 11.084 0.758 2.043 1.00 91.06 118 SER A C 1
ATOM 903 O O . SER A 1 118 ? 11.912 0.879 1.149 1.00 91.06 118 SER A O 1
ATOM 905 N N . TYR A 1 119 ? 9.860 0.269 1.829 1.00 88.81 119 TYR A N 1
ATOM 906 C CA . TYR A 1 119 ? 9.341 -0.160 0.531 1.00 88.81 119 TYR A CA 1
ATOM 907 C C . TYR A 1 119 ? 9.468 0.941 -0.526 1.00 88.81 119 TYR A C 1
ATOM 909 O O . TYR A 1 119 ? 10.071 0.732 -1.575 1.00 88.81 119 TYR A O 1
ATOM 917 N N . LEU A 1 120 ? 8.957 2.138 -0.222 1.00 89.81 120 LEU A N 1
ATOM 918 C CA . LEU A 1 120 ? 9.012 3.271 -1.142 1.00 89.81 120 LEU A CA 1
ATOM 919 C C . LEU A 1 120 ? 10.455 3.727 -1.402 1.00 89.81 120 LEU A C 1
ATOM 921 O O . LEU A 1 120 ? 10.812 4.030 -2.538 1.00 89.81 120 LEU A O 1
ATOM 925 N N . PHE A 1 121 ? 11.294 3.733 -0.363 1.00 91.81 121 PHE A N 1
ATOM 926 C CA . PHE A 1 121 ? 12.706 4.087 -0.488 1.00 91.81 121 PHE A CA 1
ATOM 927 C C . PHE A 1 121 ? 13.450 3.126 -1.423 1.00 91.81 121 PHE A C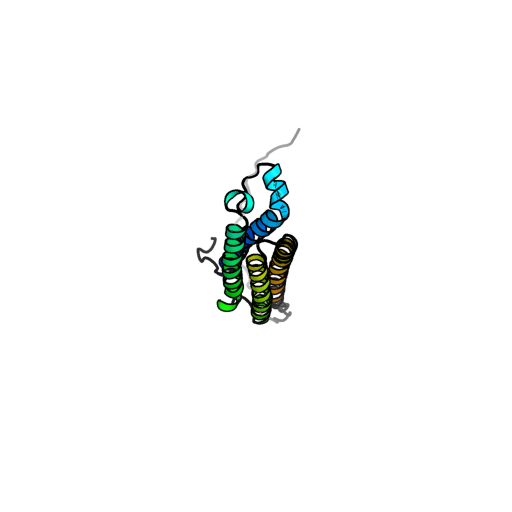 1
ATOM 929 O O . PHE A 1 121 ? 14.200 3.565 -2.290 1.00 91.81 121 PHE A O 1
ATOM 936 N N . VAL A 1 122 ? 13.200 1.821 -1.285 1.00 91.12 122 VAL A N 1
ATOM 937 C CA . VAL A 1 122 ? 13.779 0.785 -2.147 1.00 91.12 122 VAL A CA 1
ATOM 938 C C . VAL A 1 122 ? 13.276 0.917 -3.584 1.00 91.12 122 VAL A C 1
ATOM 940 O O . VAL A 1 122 ? 14.093 0.877 -4.501 1.00 91.12 122 VAL A O 1
ATOM 943 N N . LEU A 1 123 ? 11.973 1.134 -3.797 1.00 87.50 123 LEU A N 1
ATOM 944 C CA . LEU A 1 123 ? 11.420 1.335 -5.142 1.00 87.50 123 LEU A CA 1
ATOM 945 C C . LEU A 1 123 ? 12.031 2.552 -5.842 1.00 87.50 123 LEU A C 1
ATOM 947 O O . LEU A 1 123 ? 12.429 2.456 -7.001 1.00 87.50 123 LEU A O 1
ATOM 951 N N . PHE A 1 124 ? 12.132 3.690 -5.152 1.00 88.62 124 PHE A N 1
ATOM 952 C CA . PHE A 1 124 ? 12.734 4.886 -5.739 1.00 88.62 124 PHE A CA 1
ATOM 953 C C . PHE A 1 124 ? 14.239 4.761 -5.937 1.00 88.62 124 PHE A C 1
ATOM 955 O O . PHE A 1 124 ? 14.742 5.225 -6.956 1.00 88.62 124 PHE A O 1
ATOM 962 N N . ALA A 1 125 ? 14.959 4.109 -5.023 1.00 88.75 125 ALA A N 1
ATOM 963 C CA . ALA A 1 125 ? 16.374 3.818 -5.220 1.00 88.75 125 ALA A CA 1
ATOM 964 C C . ALA A 1 125 ? 16.592 2.909 -6.441 1.00 88.75 125 ALA A C 1
ATOM 966 O O . ALA A 1 125 ? 17.475 3.180 -7.250 1.00 88.75 125 ALA A O 1
ATOM 967 N N . ALA A 1 126 ? 15.761 1.877 -6.611 1.00 86.81 126 ALA A N 1
ATOM 968 C CA . ALA A 1 126 ? 15.818 0.989 -7.767 1.00 86.81 126 ALA A CA 1
ATOM 969 C C . ALA A 1 126 ? 15.532 1.740 -9.078 1.00 86.81 126 ALA A C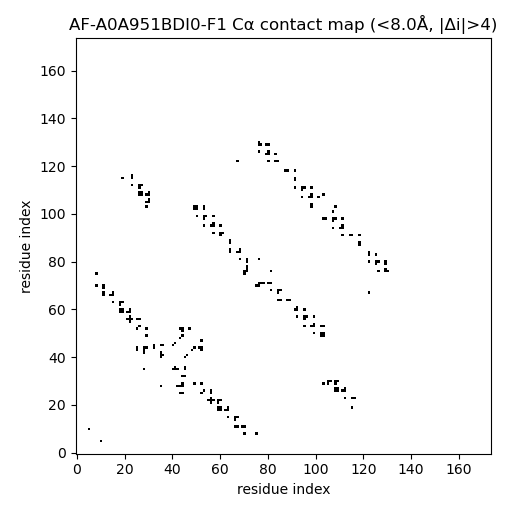 1
ATOM 971 O O . ALA A 1 126 ? 16.303 1.601 -10.023 1.00 86.81 126 ALA A O 1
ATOM 972 N N . LEU A 1 127 ? 14.500 2.594 -9.117 1.00 85.12 127 LEU A N 1
ATOM 973 C CA . LEU A 1 127 ? 14.230 3.462 -10.274 1.00 85.12 127 LEU A CA 1
ATOM 974 C C . LEU A 1 127 ? 15.389 4.420 -10.562 1.00 85.12 127 LEU A C 1
ATOM 976 O O . LEU A 1 127 ? 15.746 4.619 -11.717 1.00 85.12 127 LEU A O 1
ATOM 980 N N . LEU A 1 128 ? 15.999 5.003 -9.527 1.00 84.69 128 LEU A N 1
ATOM 981 C CA . LEU A 1 128 ? 17.124 5.922 -9.690 1.00 84.69 128 LEU A CA 1
ATOM 982 C C . LEU A 1 128 ? 18.361 5.219 -10.259 1.00 84.69 128 LEU A C 1
ATOM 984 O O . LEU A 1 128 ? 19.062 5.807 -11.075 1.00 84.69 128 LEU A O 1
ATOM 988 N N . ILE A 1 129 ? 18.633 3.980 -9.845 1.00 84.69 129 ILE A N 1
ATOM 989 C CA . ILE A 1 129 ? 19.736 3.175 -10.389 1.00 84.69 129 ILE A CA 1
ATOM 990 C C . ILE A 1 129 ? 19.468 2.835 -11.855 1.00 84.69 129 ILE A C 1
ATOM 992 O O . ILE A 1 129 ? 20.358 2.973 -12.691 1.00 84.69 129 ILE A O 1
ATOM 996 N N . ASP A 1 130 ? 18.241 2.424 -12.160 1.00 80.69 130 ASP A N 1
ATOM 997 C CA . ASP A 1 130 ? 17.834 2.027 -13.504 1.00 80.69 130 ASP A CA 1
ATOM 998 C C . ASP A 1 130 ? 17.898 3.209 -14.490 1.00 80.69 130 ASP A C 1
ATOM 1000 O O . ASP A 1 130 ? 18.443 3.086 -15.585 1.00 80.69 130 ASP A O 1
ATOM 1004 N N . HIS A 1 131 ? 17.464 4.397 -14.059 1.00 73.38 131 HIS A N 1
ATOM 1005 C CA . HIS A 1 131 ? 17.496 5.611 -14.879 1.00 73.38 131 HIS A CA 1
ATOM 1006 C C . HIS A 1 131 ? 18.872 6.304 -14.885 1.00 73.38 131 HIS A C 1
ATOM 1008 O O . HIS A 1 131 ? 19.319 6.818 -15.909 1.00 73.38 131 HIS A O 1
ATOM 1014 N N . GLY A 1 132 ? 19.579 6.304 -13.751 1.00 65.81 132 GLY A N 1
ATOM 1015 C CA . GLY A 1 132 ? 20.918 6.884 -13.605 1.00 65.81 132 GLY A CA 1
ATOM 1016 C C . GLY A 1 132 ? 22.026 6.062 -14.272 1.00 65.81 132 GLY A C 1
ATOM 1017 O O . GLY A 1 132 ? 23.099 6.594 -14.552 1.00 65.81 132 GLY A O 1
ATOM 1018 N N . GLY A 1 133 ? 21.767 4.781 -14.558 1.00 59.59 133 GLY A N 1
ATOM 1019 C CA . GLY A 1 133 ? 22.651 3.896 -15.320 1.00 59.59 133 GLY A CA 1
ATOM 1020 C C . GLY A 1 133 ? 22.622 4.127 -16.835 1.00 59.59 133 GLY A C 1
ATOM 1021 O O . GLY A 1 133 ? 23.480 3.593 -17.544 1.00 59.59 133 GLY A O 1
A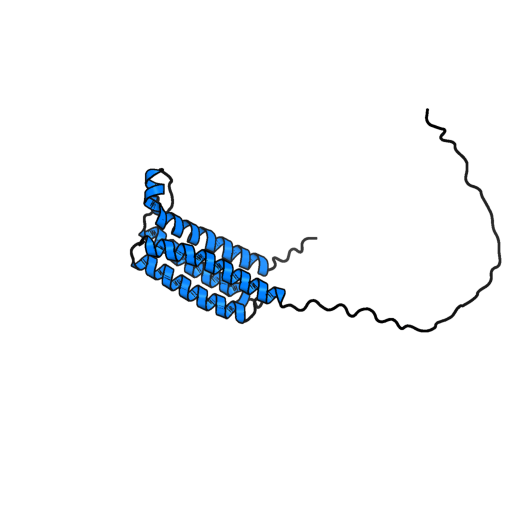TOM 1022 N N . GLY A 1 134 ? 21.685 4.943 -17.336 1.00 52.84 134 GLY A N 1
ATOM 1023 C CA . GLY A 1 134 ? 21.653 5.415 -18.716 1.00 52.84 134 GLY A CA 1
ATOM 1024 C C . GLY A 1 134 ? 22.878 6.273 -19.013 1.00 52.84 134 GLY A C 1
ATOM 1025 O O . GLY A 1 134 ? 22.888 7.471 -18.752 1.00 52.84 134 GLY A O 1
ATOM 1026 N N . SER A 1 135 ? 23.926 5.630 -19.528 1.00 52.75 135 SER A N 1
ATOM 1027 C CA . SER A 1 135 ? 25.132 6.209 -20.122 1.00 52.75 135 SER A CA 1
ATOM 1028 C C . SER A 1 135 ? 24.955 7.666 -20.544 1.00 52.75 135 SER A C 1
ATOM 1030 O O . SER A 1 135 ? 24.370 7.936 -21.593 1.00 52.75 135 SER A O 1
ATOM 1032 N N . PHE A 1 136 ? 25.528 8.589 -19.760 1.00 51.28 136 PHE A N 1
ATOM 1033 C CA . PHE A 1 136 ? 25.902 9.907 -20.260 1.00 51.28 136 PHE A CA 1
ATOM 1034 C C . PHE A 1 136 ? 26.576 9.680 -21.614 1.00 51.28 136 PHE A C 1
ATOM 1036 O O . PHE A 1 136 ? 27.621 9.014 -21.652 1.00 51.28 136 PHE A O 1
ATOM 1043 N N . PRO A 1 137 ? 26.014 10.180 -22.728 1.00 57.72 137 PRO A N 1
ATOM 1044 C CA . PRO A 1 137 ? 26.757 10.230 -23.963 1.00 57.72 137 PRO A CA 1
ATOM 1045 C C . PRO A 1 137 ? 28.012 11.025 -23.626 1.00 57.72 137 PRO A C 1
ATOM 1047 O O . PRO A 1 137 ? 27.937 12.212 -23.308 1.00 57.72 137 PRO A O 1
ATOM 1050 N N . ARG A 1 138 ? 29.174 10.365 -23.622 1.00 62.03 138 ARG A N 1
ATOM 1051 C CA . ARG A 1 138 ? 30.434 11.084 -23.744 1.00 62.03 138 ARG A CA 1
ATOM 1052 C C . ARG A 1 138 ? 30.305 11.769 -25.086 1.00 62.03 138 ARG A C 1
ATOM 1054 O O . ARG A 1 138 ? 30.450 11.105 -26.109 1.00 62.03 138 ARG A O 1
ATOM 1061 N N . THR A 1 139 ? 29.923 13.043 -25.084 1.00 67.62 139 THR A N 1
ATOM 1062 C CA . THR A 1 139 ? 29.985 13.881 -26.271 1.00 67.62 139 THR A CA 1
ATOM 1063 C C . THR A 1 139 ? 31.351 13.600 -26.880 1.00 67.62 139 THR A C 1
ATOM 1065 O O . THR A 1 139 ? 32.353 13.815 -26.188 1.00 67.62 139 THR A O 1
ATOM 1068 N N . PRO A 1 140 ? 31.439 13.031 -28.095 1.00 57.56 140 PRO A N 1
ATOM 1069 C CA . PRO A 1 140 ? 32.720 12.927 -28.754 1.00 57.56 140 PRO A CA 1
ATOM 1070 C C . PRO A 1 140 ? 33.216 14.363 -28.835 1.00 57.56 140 PRO A C 1
ATOM 1072 O O . PRO A 1 140 ? 32.534 15.216 -29.409 1.00 57.56 140 PRO A O 1
ATOM 1075 N N . ALA A 1 141 ? 34.335 14.657 -28.174 1.00 62.81 141 ALA A N 1
ATOM 1076 C CA . ALA A 1 141 ? 35.004 15.926 -28.374 1.00 62.81 141 ALA A CA 1
ATOM 1077 C C . ALA A 1 141 ? 35.137 16.091 -29.894 1.00 62.81 141 ALA A C 1
ATOM 1079 O O . ALA A 1 141 ? 35.621 15.156 -30.542 1.00 62.81 141 ALA A O 1
ATOM 1080 N N . PRO A 1 142 ? 34.659 17.193 -30.495 1.00 63.03 142 PRO A N 1
ATOM 1081 C CA . PRO A 1 142 ? 34.868 17.403 -31.911 1.00 63.03 142 PRO A CA 1
ATOM 1082 C C . PRO A 1 142 ? 36.377 17.500 -32.122 1.00 63.03 142 PRO A C 1
ATOM 1084 O O . PRO A 1 142 ? 37.014 18.497 -31.781 1.00 63.03 142 PRO A O 1
ATOM 1087 N N . HIS A 1 143 ? 36.956 16.403 -32.606 1.00 61.22 143 HIS A N 1
ATOM 1088 C CA . HIS A 1 143 ? 38.350 16.335 -32.978 1.00 61.22 143 HIS A CA 1
ATOM 1089 C C . HIS A 1 143 ? 38.618 17.404 -34.032 1.00 61.22 143 HIS A C 1
ATOM 1091 O O . HIS A 1 143 ? 37.907 17.535 -35.030 1.00 61.22 143 HIS A O 1
ATOM 1097 N N . ALA A 1 144 ? 39.682 18.155 -33.775 1.00 64.94 144 ALA A N 1
ATOM 1098 C CA . ALA A 1 144 ? 40.374 18.964 -34.750 1.00 64.94 144 ALA A CA 1
ATOM 1099 C C . ALA A 1 144 ? 40.593 18.179 -36.053 1.00 64.94 144 ALA A C 1
ATOM 1101 O O . ALA A 1 144 ? 41.028 17.028 -36.025 1.00 64.94 144 ALA A O 1
ATOM 1102 N N . GLY A 1 145 ? 40.344 18.831 -37.190 1.00 53.84 145 GLY A N 1
ATOM 1103 C CA . GLY A 1 145 ? 40.761 18.312 -38.489 1.00 53.84 145 GLY A CA 1
ATOM 1104 C C . GLY A 1 145 ? 39.814 18.625 -39.637 1.00 53.84 145 GLY A C 1
ATOM 1105 O O . GLY A 1 145 ? 39.201 17.720 -40.196 1.00 53.84 145 GLY A O 1
ATOM 1106 N N . ARG A 1 146 ? 39.773 19.884 -40.089 1.00 54.75 146 ARG A N 1
ATOM 1107 C CA . ARG A 1 146 ? 39.532 20.137 -41.514 1.00 54.75 146 ARG A CA 1
ATOM 1108 C C . ARG A 1 146 ? 40.530 21.156 -42.053 1.00 54.75 146 ARG A C 1
ATOM 1110 O O . ARG A 1 146 ? 40.421 22.358 -41.854 1.00 54.75 146 ARG A O 1
ATOM 1117 N N . SER A 1 147 ? 41.539 20.576 -42.689 1.00 54.47 147 SER A N 1
ATOM 1118 C CA . SER A 1 147 ? 42.460 21.162 -43.654 1.00 54.47 147 SER A CA 1
ATOM 1119 C C . SER A 1 147 ? 41.743 22.011 -44.715 1.00 54.47 147 SER A C 1
ATOM 1121 O O . SER A 1 147 ? 40.716 21.594 -45.247 1.00 54.47 147 SER A O 1
ATOM 1123 N N . GLY A 1 148 ? 42.352 23.163 -45.024 1.00 53.72 148 GLY A N 1
ATOM 1124 C CA . GLY A 1 148 ? 42.650 23.617 -46.388 1.00 53.72 148 GLY A CA 1
ATOM 1125 C C . GLY A 1 148 ? 41.479 23.890 -47.332 1.00 53.72 148 GLY A C 1
ATOM 1126 O O . GLY A 1 148 ? 40.943 22.977 -47.951 1.00 53.72 148 GLY A O 1
ATOM 1127 N N . GLY A 1 149 ? 41.173 25.170 -47.566 1.00 45.19 149 GLY A N 1
ATOM 1128 C CA . GLY A 1 149 ? 40.203 25.544 -48.596 1.00 45.19 149 GLY A CA 1
ATOM 1129 C C . GLY A 1 149 ? 40.077 27.039 -48.871 1.00 45.19 149 GLY A C 1
ATOM 1130 O O . GLY A 1 149 ? 39.087 27.639 -48.487 1.00 45.19 149 GLY A O 1
ATOM 1131 N N . ARG A 1 150 ? 41.051 27.577 -49.616 1.00 55.88 150 ARG A N 1
ATOM 1132 C CA . ARG A 1 150 ? 40.976 28.769 -50.488 1.00 55.88 150 ARG A CA 1
ATOM 1133 C C . ARG A 1 150 ? 40.728 30.134 -49.837 1.00 55.88 150 ARG A C 1
ATOM 1135 O O . ARG A 1 150 ? 39.610 30.607 -49.677 1.00 55.88 150 ARG A O 1
ATOM 1142 N N . VAL A 1 151 ? 41.846 30.830 -49.661 1.00 54.44 151 VAL A N 1
ATOM 1143 C CA . VAL A 1 151 ? 41.939 32.285 -49.767 1.00 54.44 151 VAL A CA 1
ATOM 1144 C C . VAL A 1 151 ? 41.607 32.657 -51.219 1.00 54.44 151 VAL A C 1
ATOM 1146 O O . VAL A 1 151 ? 42.429 32.448 -52.108 1.00 54.44 151 VAL A O 1
ATOM 1149 N N . HIS A 1 152 ? 40.396 33.150 -51.479 1.00 53.81 152 HIS A N 1
ATOM 1150 C CA . HIS A 1 152 ? 40.112 33.907 -52.697 1.00 53.81 152 HIS A CA 1
ATOM 1151 C C . HIS A 1 152 ? 40.215 35.388 -52.354 1.00 53.81 152 HIS A C 1
ATOM 1153 O O . HIS A 1 152 ? 39.346 35.965 -51.706 1.00 53.81 152 HIS A O 1
ATOM 1159 N N . ALA A 1 153 ? 41.342 35.964 -52.762 1.00 52.62 153 ALA A N 1
ATOM 1160 C CA . ALA A 1 153 ? 41.466 37.383 -53.005 1.00 52.62 153 ALA A CA 1
ATOM 1161 C C . ALA A 1 153 ? 40.548 37.741 -54.180 1.00 52.62 153 ALA A C 1
ATOM 1163 O O . ALA A 1 153 ? 40.735 37.213 -55.274 1.00 52.62 153 ALA A O 1
ATOM 1164 N N . GLU A 1 154 ? 39.595 38.641 -53.960 1.00 53.72 154 GLU A N 1
ATOM 1165 C CA . GLU A 1 154 ? 38.936 39.351 -55.050 1.00 53.72 154 GLU A CA 1
ATOM 1166 C C . GLU A 1 154 ? 38.919 40.844 -54.726 1.00 53.72 154 GLU A C 1
ATOM 1168 O O . GLU A 1 154 ? 38.523 41.278 -53.643 1.00 53.72 154 GLU A O 1
ATOM 1173 N N . ALA A 1 155 ? 39.500 41.598 -55.652 1.00 41.88 155 ALA A N 1
ATOM 1174 C CA . ALA A 1 155 ? 39.824 43.004 -55.550 1.00 41.88 155 ALA A CA 1
ATOM 1175 C C . ALA A 1 155 ? 38.609 43.898 -55.847 1.00 41.88 155 ALA A C 1
ATOM 1177 O O . ALA A 1 155 ? 37.745 43.564 -56.652 1.00 41.88 155 ALA A O 1
ATOM 1178 N N . LEU A 1 156 ? 38.604 45.067 -55.202 1.00 47.16 156 LEU A N 1
ATOM 1179 C CA . LEU A 1 156 ? 37.709 46.209 -55.432 1.00 47.16 156 LEU A CA 1
ATOM 1180 C C . LEU A 1 156 ? 37.741 46.674 -56.904 1.00 47.16 156 LEU A C 1
ATOM 1182 O O . LEU A 1 156 ? 38.792 46.571 -57.542 1.00 47.16 156 LEU A O 1
ATOM 1186 N N . PRO A 1 157 ? 36.656 47.287 -57.425 1.00 47.81 157 PRO A N 1
ATOM 1187 C CA . PRO A 1 157 ? 36.609 48.761 -57.398 1.00 47.81 157 PRO A CA 1
ATOM 1188 C C . PRO A 1 157 ? 35.200 49.398 -57.292 1.00 47.81 157 PRO A C 1
ATOM 1190 O O . PRO A 1 157 ? 34.204 48.833 -57.727 1.00 47.81 157 PRO A O 1
ATOM 1193 N N . GLY A 1 158 ? 35.158 50.649 -56.804 1.00 46.44 158 GLY A N 1
ATOM 1194 C CA . GLY A 1 158 ? 34.042 51.602 -56.982 1.00 46.44 158 GLY A CA 1
ATOM 1195 C C . GLY A 1 158 ? 33.249 51.901 -55.702 1.00 46.44 158 GLY A C 1
ATOM 1196 O O . GLY A 1 158 ? 32.408 51.112 -55.304 1.00 46.44 158 GLY A O 1
ATOM 1197 N N . THR A 1 159 ? 33.588 52.952 -54.938 1.00 47.50 159 THR A N 1
ATOM 1198 C CA . THR A 1 159 ? 32.895 54.270 -54.953 1.00 47.50 159 THR A CA 1
ATOM 1199 C C . THR A 1 159 ? 31.416 54.141 -54.529 1.00 47.50 159 THR A C 1
ATOM 1201 O O . THR A 1 159 ? 30.632 53.528 -55.233 1.00 47.50 159 THR A O 1
ATOM 1204 N N . VAL A 1 160 ? 30.974 54.643 -53.366 1.00 54.41 160 VAL A N 1
ATOM 1205 C CA . VAL A 1 160 ? 30.477 56.023 -53.152 1.00 54.41 160 VAL A CA 1
ATOM 1206 C C . VAL A 1 160 ? 30.262 56.282 -51.636 1.00 54.41 160 VAL A C 1
ATOM 1208 O O . VAL A 1 160 ? 29.625 55.476 -50.973 1.00 54.41 160 VAL A O 1
ATOM 1211 N N . ARG A 1 161 ? 30.775 57.435 -51.157 1.00 51.91 161 ARG A N 1
ATOM 1212 C CA . ARG A 1 161 ? 30.339 58.357 -50.062 1.00 51.91 161 ARG A CA 1
ATOM 1213 C C . ARG A 1 161 ? 29.664 57.768 -48.805 1.00 51.91 161 ARG A C 1
ATOM 1215 O O . ARG A 1 161 ? 28.642 57.116 -48.888 1.00 51.91 161 ARG A O 1
ATOM 1222 N N . GLY A 1 162 ? 30.077 58.082 -47.576 1.00 46.25 162 GLY A N 1
ATOM 1223 C CA . GLY A 1 162 ? 30.578 59.374 -47.096 1.00 46.25 162 GLY A CA 1
ATOM 1224 C C . GLY A 1 162 ? 29.429 60.332 -46.744 1.00 46.25 162 GLY A C 1
ATOM 1225 O O . GLY A 1 162 ? 29.182 61.268 -47.495 1.00 46.25 162 GLY A O 1
ATOM 1226 N N . ALA A 1 163 ? 28.735 60.079 -45.630 1.00 51.38 163 ALA A N 1
ATOM 1227 C CA . ALA A 1 163 ? 27.873 61.034 -44.918 1.00 51.38 163 ALA A CA 1
ATOM 1228 C C . ALA A 1 163 ? 27.724 60.544 -43.459 1.00 51.38 163 ALA A C 1
ATOM 1230 O O . ALA A 1 163 ? 26.880 59.711 -43.153 1.00 51.38 163 ALA A O 1
ATOM 1231 N N . SER A 1 164 ? 28.742 60.736 -42.616 1.00 51.94 164 SER A N 1
ATOM 1232 C CA . SER A 1 164 ? 28.799 61.812 -41.609 1.00 51.94 164 SER A CA 1
ATOM 1233 C C . SER A 1 164 ? 27.510 61.933 -40.790 1.00 51.94 164 SER A C 1
ATOM 1235 O O . SER A 1 164 ? 26.555 62.594 -41.197 1.00 51.94 164 SER A O 1
ATOM 1237 N N . GLY A 1 165 ? 27.524 61.275 -39.628 1.00 47.22 165 GLY A N 1
ATOM 1238 C CA . GLY A 1 165 ? 26.499 61.374 -38.601 1.00 47.22 165 GLY A CA 1
ATOM 1239 C C . GLY A 1 165 ? 26.318 62.807 -38.109 1.00 47.22 165 GLY A C 1
ATOM 1240 O O . GLY A 1 165 ? 27.280 63.550 -37.910 1.00 47.22 165 GLY A O 1
ATOM 1241 N N . LEU A 1 166 ? 25.052 63.171 -37.935 1.00 49.97 166 LEU A N 1
ATOM 1242 C CA . LEU A 1 166 ? 24.620 64.409 -37.304 1.00 49.97 166 LEU A CA 1
ATOM 1243 C C . LEU A 1 166 ? 25.051 64.439 -35.823 1.00 49.97 166 LEU A C 1
ATOM 1245 O O . LEU A 1 166 ? 24.915 63.426 -35.134 1.00 49.97 166 LEU A O 1
ATOM 1249 N N . PRO A 1 167 ? 25.526 65.587 -35.312 1.00 58.19 167 PRO A N 1
ATOM 1250 C CA . PRO A 1 167 ? 25.832 65.779 -33.902 1.00 58.19 167 PRO A CA 1
ATOM 1251 C C . PRO A 1 167 ? 24.582 66.254 -33.146 1.00 58.19 167 PRO A C 1
ATOM 1253 O O . PRO A 1 167 ? 23.921 67.192 -33.586 1.00 58.19 167 PRO A O 1
ATOM 1256 N N . ASN A 1 168 ? 24.284 65.684 -31.974 1.00 52.81 168 ASN A N 1
ATOM 1257 C CA . ASN A 1 168 ? 23.566 66.442 -30.947 1.00 52.81 168 ASN A CA 1
ATOM 1258 C C . ASN A 1 168 ? 23.925 65.988 -29.524 1.00 52.81 168 ASN A C 1
ATOM 1260 O O . ASN A 1 168 ? 23.451 64.978 -29.013 1.00 52.81 168 ASN A O 1
ATOM 1264 N N . LEU A 1 169 ? 24.851 66.755 -28.956 1.00 55.00 169 LEU A N 1
ATOM 1265 C CA . LEU A 1 169 ? 24.890 67.283 -27.595 1.00 55.00 169 LEU A CA 1
ATOM 1266 C C . LEU A 1 169 ? 23.788 66.784 -26.635 1.00 55.00 169 LEU A C 1
ATOM 1268 O O . LEU A 1 169 ? 22.646 67.233 -26.677 1.00 55.00 169 LEU A O 1
ATOM 1272 N N . SER A 1 170 ? 24.186 65.974 -25.655 1.00 49.53 170 SER A N 1
ATOM 1273 C CA . SER A 1 170 ? 23.606 66.050 -24.314 1.00 49.53 170 SER A CA 1
ATOM 1274 C C . SER A 1 170 ? 24.755 66.209 -23.324 1.00 49.53 170 SER A C 1
ATOM 1276 O O . SER A 1 170 ? 25.596 65.333 -23.133 1.00 49.53 170 SER A O 1
ATOM 1278 N N . THR A 1 171 ? 24.838 67.431 -22.825 1.00 54.88 171 THR A N 1
ATOM 1279 C CA . THR A 1 171 ? 25.837 67.980 -21.921 1.00 54.88 171 THR A CA 1
ATOM 1280 C C . THR A 1 171 ? 25.515 67.557 -20.485 1.00 54.88 171 THR A C 1
ATOM 1282 O O . THR A 1 171 ? 24.389 67.757 -20.049 1.00 54.88 171 THR A O 1
ATOM 1285 N N . ARG A 1 172 ? 26.521 66.978 -19.807 1.00 49.44 172 ARG A N 1
ATOM 1286 C CA . ARG A 1 172 ? 26.948 67.156 -18.395 1.00 49.44 172 ARG A CA 1
ATOM 1287 C C . ARG A 1 172 ? 25.844 67.533 -17.387 1.00 49.44 172 ARG A C 1
ATOM 1289 O O . ARG A 1 172 ? 25.259 68.601 -17.485 1.00 49.44 172 ARG A O 1
ATOM 1296 N N . GLU A 1 173 ? 25.503 66.679 -16.421 1.00 49.38 173 GLU A N 1
ATOM 1297 C CA . GLU A 1 173 ? 26.176 66.595 -15.103 1.00 49.38 173 GLU A CA 1
ATOM 1298 C C . GLU A 1 173 ? 26.788 67.929 -14.641 1.00 49.38 173 GLU A C 1
ATOM 1300 O O . GLU A 1 173 ? 27.886 68.277 -15.069 1.00 49.38 173 GLU A O 1
ATOM 1305 N N . VAL A 1 174 ? 26.052 68.698 -13.832 1.00 48.28 174 VAL A N 1
ATOM 1306 C CA . VAL A 1 174 ? 26.290 69.040 -12.405 1.00 48.28 174 VAL A CA 1
ATOM 1307 C C . VAL A 1 174 ? 25.275 70.112 -12.008 1.00 48.28 174 VAL A C 1
ATOM 1309 O O . VAL A 1 174 ? 25.168 71.122 -12.738 1.00 48.28 174 VAL A O 1
#

pLDDT: mean 76.83, std 15.78, range [37.22, 93.31]

Secondary structure (DSSP, 8-state):
---S---HHHHHHHHHHHHHHHHHHHHHHHHTHHHHHHTT---HHHHTHHHHHHHHHHHHHHHHHHHHHHHHHTTSS-HHHHHHHHHHHHHHHHHHHHHHHTTS-HHHHHHHHHHHHHHHHHHHHHHHHHHHTS------------------------------PPP-------

Nearest PDB structures (foldseek):
  7bpu-assembly2_B  TM=9.220E-01  e=7.207E-03  Methanocaldococcus jannaschii DSM 2661
  4od4-assembly1_A  TM=7.014E-01  e=6.420E-01  Aeropyrum pernix K1
  2im8-assembly1_A  TM=5.025E-01  e=4.101E+00  Bacillus subtilis

Mean predicted aligned error: 14.29 Å

Radius of gyration: 32.6 Å; Cα contacts (8 Å, |Δi|>4): 141; chains: 1; bounding box: 57×81×81 Å

Solvent-accessible surface area (backbone atoms only — not comparable to full-atom values): 10322 Å² total; per-residue (Å²): 130,86,70,93,61,84,58,64,65,65,52,38,54,49,48,30,52,62,34,42,52,61,33,43,51,50,26,48,42,54,52,42,33,70,61,33,55,75,68,68,49,89,40,63,42,64,71,66,27,52,69,54,40,34,49,50,31,35,54,33,45,54,52,27,40,57,36,58,43,41,44,33,77,72,65,79,37,49,70,67,41,41,55,51,44,52,55,52,33,53,52,50,47,52,44,36,50,49,23,46,76,55,70,56,37,51,69,46,24,47,50,44,36,55,47,53,54,52,48,53,51,51,52,53,50,39,49,48,51,59,60,68,64,58,73,74,75,75,72,74,73,84,72,85,84,81,81,86,84,76,91,77,86,80,82,87,84,81,89,81,82,91,78,83,81,85,88,80,90,83,79,75,94,130

Foldseek 3Di:
DPDPPPPVVVVLVVQLCVLLVLLLVLLVCLLCVVVCVVVVNDDCCVPVNQLVSLVSNLVSLVSNLVSQCVCVVVVVADPQLNVLSVVLSVVLNVLSVVCNVVSSDSVSSVVSNVSSVVSVVSNVVRSCCRVVVPDDPPPPPPDDDDDDDDDDDDDDDDDDDDDDDDDDDDDDDD